Protein AF-A0A1C5PQG3-F1 (afdb_monomer_lite)

Secondary structure (DSSP, 8-state):
--TTEEEETTEEEE--TTTSSTTBTT--SSSS--TTSHHHHHHHHHHHHHHHHHTTTGGGSPTT-EEEEESSSSS-EEEEEEEE-TTSPEEEEGGG--TTT--TTPPEEEESEEEEPP--

pLDDT: mean 72.75, std 11.07, range [34.88, 90.06]

Sequence (120 aa):
MLDALAVVEGRPCRCSEQDSCCDCAFRPDTIQCQCNSEYGMMIKRTWLYSNMAEATLWDKVPVNARILVSMNGQKWEKRHYAGRVEDGRVGSFGDGRTSWTREDNEDITFWRYAVLAENA

Radius of gyration: 19.37 Å; chains: 1; bounding box: 47×29×48 Å

Structure (mmCIF, N/CA/C/O backbone):
data_AF-A0A1C5PQG3-F1
#
_entry.id   AF-A0A1C5PQG3-F1
#
loop_
_atom_site.group_PDB
_atom_site.id
_atom_site.type_symbol
_atom_site.label_atom_id
_atom_site.label_alt_id
_atom_site.label_comp_id
_atom_site.label_asym_id
_atom_site.label_entity_id
_atom_site.label_seq_id
_atom_site.pdbx_PDB_ins_code
_atom_site.Cartn_x
_atom_site.Cartn_y
_atom_site.Cartn_z
_atom_site.occupancy
_atom_site.B_iso_or_equiv
_atom_site.auth_seq_id
_atom_site.auth_comp_id
_atom_site.auth_asym_id
_atom_site.auth_atom_id
_atom_site.pdbx_PDB_model_num
ATOM 1 N N . MET A 1 1 ? -22.967 3.633 2.668 1.00 56.00 1 MET A N 1
ATOM 2 C CA . MET A 1 1 ? -22.439 2.256 2.430 1.00 56.00 1 MET A CA 1
ATOM 3 C C . MET A 1 1 ? -21.227 1.900 3.319 1.00 56.00 1 MET A C 1
ATOM 5 O O . MET A 1 1 ? -20.573 0.899 3.060 1.00 56.00 1 MET A O 1
ATOM 9 N N . LEU A 1 2 ? -20.953 2.653 4.398 1.00 57.91 2 LEU A N 1
ATOM 10 C CA . LEU A 1 2 ? -20.039 2.275 5.509 1.00 57.91 2 LEU A CA 1
ATOM 11 C C . LEU A 1 2 ? -20.783 2.204 6.855 1.00 57.91 2 LEU A C 1
ATOM 13 O O . LEU A 1 2 ? -20.385 1.530 7.800 1.00 57.91 2 LEU A O 1
ATOM 17 N N . ASP A 1 3 ? -21.922 2.868 6.882 1.00 62.25 3 ASP A N 1
ATOM 18 C CA . ASP A 1 3 ? -22.971 3.015 7.889 1.00 62.25 3 ASP A CA 1
ATOM 19 C C . ASP A 1 3 ? -23.561 1.666 8.360 1.00 62.25 3 ASP A C 1
ATOM 21 O O . ASP A 1 3 ? -24.264 1.584 9.359 1.00 62.25 3 ASP A O 1
ATOM 25 N N . ALA A 1 4 ? -23.235 0.572 7.669 1.00 67.88 4 ALA A N 1
ATOM 26 C CA . ALA A 1 4 ? -23.610 -0.783 8.059 1.00 67.88 4 ALA A CA 1
ATOM 27 C C . ALA A 1 4 ? -22.405 -1.723 8.223 1.00 67.88 4 ALA A C 1
ATOM 29 O O . ALA A 1 4 ? -22.612 -2.918 8.349 1.00 67.88 4 ALA A O 1
ATOM 30 N N . LEU A 1 5 ? -21.159 -1.237 8.205 1.00 70.81 5 LEU A N 1
ATOM 31 C CA . LEU A 1 5 ? -19.965 -2.072 8.388 1.00 70.81 5 LEU A CA 1
ATOM 32 C C . LEU A 1 5 ? -19.650 -2.258 9.882 1.00 70.81 5 LEU A C 1
ATOM 34 O O . LEU A 1 5 ? -19.684 -1.298 10.647 1.00 70.81 5 LEU A O 1
ATOM 38 N N . ALA A 1 6 ? -19.316 -3.472 10.290 1.00 75.94 6 ALA A N 1
ATOM 39 C CA . ALA A 1 6 ? -18.738 -3.824 11.583 1.00 75.94 6 ALA A CA 1
ATOM 40 C C . ALA A 1 6 ? -17.584 -4.810 11.353 1.00 75.94 6 ALA A C 1
ATOM 42 O O . ALA A 1 6 ? -17.489 -5.399 10.276 1.00 75.94 6 ALA A O 1
ATOM 43 N N . VAL A 1 7 ? -16.693 -4.965 12.330 1.00 73.50 7 VAL A N 1
ATOM 44 C CA . VAL A 1 7 ? -15.599 -5.943 12.267 1.00 73.50 7 VAL A CA 1
ATOM 45 C C . VAL A 1 7 ? -15.580 -6.722 13.563 1.00 73.50 7 VAL A C 1
ATOM 47 O O . VAL A 1 7 ? -15.362 -6.128 14.609 1.00 73.50 7 VAL A O 1
ATOM 50 N N . VAL A 1 8 ? -15.790 -8.030 13.496 1.00 73.88 8 VAL A N 1
ATOM 51 C CA . VAL A 1 8 ? -15.770 -8.929 14.658 1.00 73.88 8 VAL A CA 1
ATOM 52 C C . VAL A 1 8 ? -14.683 -9.964 14.399 1.00 73.88 8 VAL A C 1
ATOM 54 O O . VAL A 1 8 ? -14.637 -10.539 13.312 1.00 73.88 8 VAL A O 1
ATOM 57 N N . GLU A 1 9 ? -13.752 -10.125 15.343 1.00 71.75 9 GLU A N 1
ATOM 58 C CA . GLU A 1 9 ? -12.593 -11.029 15.202 1.00 71.75 9 GLU A CA 1
ATOM 59 C C . GLU A 1 9 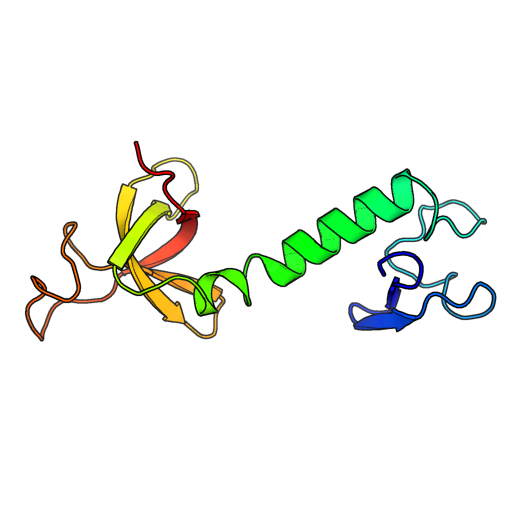? -11.791 -10.808 13.898 1.00 71.75 9 GLU A C 1
ATOM 61 O O . GLU A 1 9 ? -11.340 -11.742 13.236 1.00 71.75 9 GLU A O 1
ATOM 66 N N . GLY A 1 10 ? -11.653 -9.547 13.474 1.00 68.38 10 GLY A N 1
ATOM 67 C CA . GLY A 1 10 ? -10.942 -9.181 12.243 1.00 68.38 10 GLY A CA 1
ATOM 68 C C . GLY A 1 10 ? -11.714 -9.437 10.941 1.00 68.38 10 GLY A C 1
ATOM 69 O O . GLY A 1 10 ? -11.191 -9.145 9.867 1.00 68.38 10 GLY A O 1
ATOM 70 N N . ARG A 1 11 ? -12.961 -9.928 10.998 1.00 67.25 11 ARG A N 1
ATOM 71 C CA . ARG A 1 11 ? -13.803 -10.181 9.818 1.00 67.25 11 ARG A CA 1
ATOM 72 C C . ARG A 1 11 ? -14.885 -9.113 9.642 1.00 67.25 11 ARG A C 1
ATOM 74 O O . ARG A 1 11 ? -15.567 -8.788 10.615 1.00 67.25 11 ARG A O 1
ATOM 81 N N . PRO A 1 12 ? -15.097 -8.591 8.419 1.00 71.00 12 PRO A N 1
ATOM 82 C CA . PRO A 1 12 ? -16.159 -7.630 8.158 1.00 71.00 12 PRO A CA 1
ATOM 83 C C . PRO A 1 12 ? -17.542 -8.297 8.220 1.00 71.00 12 PRO A C 1
ATOM 85 O O . PRO A 1 12 ? -17.780 -9.333 7.602 1.00 71.00 12 PRO A O 1
ATOM 88 N N . CYS A 1 13 ? -18.473 -7.674 8.935 1.00 70.88 13 CYS A N 1
ATOM 89 C CA . CYS A 1 13 ? -19.869 -8.084 9.053 1.00 70.88 13 CYS A CA 1
ATOM 90 C C . CYS A 1 13 ? -20.798 -6.859 9.010 1.00 70.88 13 CYS A C 1
ATOM 92 O O . CYS A 1 13 ? -20.345 -5.712 8.934 1.00 70.88 13 CYS A O 1
ATOM 94 N N . ARG A 1 14 ? -22.116 -7.086 9.016 1.00 71.00 14 ARG A N 1
ATOM 95 C CA . ARG A 1 14 ? -23.094 -5.994 9.033 1.00 71.00 14 ARG A CA 1
ATOM 96 C C . ARG A 1 14 ? -23.294 -5.504 10.471 1.00 71.00 14 ARG A C 1
ATOM 98 O O . ARG A 1 14 ? -23.606 -6.320 11.329 1.00 71.00 14 ARG A O 1
ATOM 105 N N . CYS A 1 15 ? -23.160 -4.199 10.728 1.00 72.44 15 CYS A N 1
ATOM 106 C CA . CYS A 1 15 ? -23.552 -3.592 12.004 1.00 72.44 15 CYS A CA 1
ATOM 107 C C . CYS A 1 15 ? -25.067 -3.803 12.154 1.00 72.44 15 CYS A C 1
ATOM 109 O O . CYS A 1 15 ? -25.858 -3.188 11.438 1.00 72.44 15 CYS A O 1
ATOM 111 N N . SER A 1 16 ? -25.454 -4.731 13.026 1.00 67.00 16 SER A N 1
ATOM 112 C CA . SER A 1 16 ? -26.809 -4.845 13.553 1.00 67.00 16 SER A CA 1
ATOM 113 C C . SER A 1 16 ? -26.778 -4.201 14.934 1.00 67.00 16 SER A C 1
ATOM 115 O O . SER A 1 16 ? -25.897 -4.501 15.736 1.00 67.00 16 SER A O 1
ATOM 117 N N . GLU A 1 17 ? -27.683 -3.264 15.205 1.00 58.09 17 GLU A N 1
ATOM 118 C CA . GLU A 1 17 ? -27.692 -2.470 16.446 1.00 58.09 17 GLU A CA 1
ATOM 119 C C . GLU A 1 17 ? -27.874 -3.314 17.728 1.00 58.09 17 GLU A C 1
ATOM 121 O O . GLU A 1 17 ? -27.834 -2.765 18.825 1.00 58.09 17 GLU A O 1
ATOM 126 N N . GLN A 1 18 ? -28.063 -4.635 17.602 1.00 56.00 18 GLN A N 1
ATOM 127 C CA . GLN A 1 18 ? -28.496 -5.538 18.668 1.00 56.00 18 GLN A CA 1
ATOM 128 C C . GLN A 1 18 ? -27.439 -6.587 19.059 1.00 56.00 18 GLN A C 1
ATOM 130 O O . GLN A 1 18 ? -27.105 -6.656 20.236 1.00 56.00 18 GLN A O 1
ATOM 135 N N . ASP A 1 19 ? -26.840 -7.327 18.114 1.00 51.94 19 ASP A N 1
ATOM 136 C CA . ASP A 1 19 ? -26.033 -8.513 18.475 1.00 51.94 19 ASP A CA 1
ATOM 137 C C . ASP A 1 19 ? -24.551 -8.432 18.081 1.00 51.94 19 ASP A C 1
ATOM 139 O O . ASP A 1 19 ? -23.715 -9.123 18.654 1.00 51.94 19 ASP A O 1
ATOM 143 N N . SER A 1 20 ? -24.180 -7.570 17.126 1.00 54.56 20 SER A N 1
ATOM 144 C CA . SER A 1 20 ? -22.823 -7.565 16.549 1.00 54.56 20 SER A CA 1
ATOM 145 C C . SER A 1 20 ? -21.960 -6.363 16.948 1.00 54.56 20 SER A C 1
ATOM 147 O O . SER A 1 20 ? -20.820 -6.259 16.499 1.00 54.56 20 SER A O 1
ATOM 149 N N . CYS A 1 21 ? -22.496 -5.408 17.719 1.00 60.19 21 CYS A N 1
ATOM 150 C CA . CYS A 1 21 ? -21.766 -4.181 18.068 1.00 60.19 21 CYS A CA 1
ATOM 151 C C . CYS A 1 21 ? -20.948 -4.305 19.363 1.00 60.19 21 CYS A C 1
ATOM 153 O O . CYS A 1 21 ? -20.008 -3.537 19.553 1.00 60.19 21 CYS A O 1
ATOM 155 N N . CYS A 1 22 ? -21.263 -5.272 20.232 1.00 61.22 22 CYS A N 1
ATOM 156 C CA . CYS A 1 22 ? -20.562 -5.463 21.503 1.00 61.22 22 CYS A CA 1
ATOM 157 C C . CYS A 1 22 ? -19.103 -5.894 21.317 1.00 61.22 22 CYS A C 1
ATOM 159 O O . CYS A 1 22 ? -18.242 -5.385 22.035 1.00 61.22 22 CYS A O 1
ATOM 161 N N . ASP A 1 23 ? -18.863 -6.735 20.308 1.00 68.25 23 ASP A N 1
ATOM 162 C CA . ASP A 1 23 ? -17.558 -7.316 19.959 1.00 68.25 23 ASP A CA 1
ATOM 163 C C . ASP A 1 23 ? -16.956 -6.684 18.695 1.00 68.25 23 ASP A C 1
ATOM 165 O O . ASP A 1 23 ? -16.006 -7.192 18.095 1.00 68.25 23 ASP A O 1
ATOM 169 N N . CYS A 1 24 ? -17.540 -5.571 18.245 1.00 73.56 24 CYS A N 1
ATOM 170 C CA . CYS A 1 24 ? -17.053 -4.855 17.084 1.00 73.56 24 CYS A CA 1
ATOM 171 C C . CYS A 1 24 ? -15.738 -4.148 17.428 1.00 73.56 24 CYS A C 1
ATOM 173 O O . CYS A 1 24 ? -15.689 -3.337 18.347 1.00 73.56 24 CYS A O 1
ATOM 175 N N . ALA A 1 25 ? -14.704 -4.347 16.616 1.00 69.88 25 ALA A N 1
ATOM 176 C CA . ALA A 1 25 ? -13.422 -3.652 16.721 1.00 69.88 25 ALA A CA 1
ATOM 177 C C . ALA A 1 25 ? -13.539 -2.121 16.558 1.00 69.88 25 ALA A C 1
ATOM 179 O O . ALA A 1 25 ? -12.589 -1.392 16.825 1.00 69.88 25 ALA A O 1
ATOM 180 N N . PHE A 1 26 ? -14.695 -1.621 16.104 1.00 69.69 26 PHE A N 1
ATOM 181 C CA . PHE A 1 26 ? -15.012 -0.190 16.022 1.00 69.69 26 PHE A CA 1
ATOM 182 C C . PHE A 1 26 ? -15.785 0.333 17.235 1.00 69.69 26 PHE A C 1
ATOM 184 O O . PHE A 1 26 ? -16.222 1.485 17.221 1.00 69.69 26 PHE A O 1
ATOM 191 N N . ARG A 1 27 ? -16.015 -0.499 18.254 1.00 66.25 27 ARG A N 1
ATOM 192 C CA . ARG A 1 27 ? -16.608 -0.075 19.516 1.00 66.25 27 ARG A CA 1
ATOM 193 C C . ARG A 1 27 ? -15.490 0.522 20.386 1.00 66.25 27 ARG A C 1
ATOM 195 O O . ARG A 1 27 ? -14.585 -0.212 20.769 1.00 66.25 27 ARG A O 1
ATOM 202 N N . PRO A 1 28 ? -15.507 1.830 20.690 1.00 61.97 28 PRO A N 1
ATOM 203 C CA . PRO A 1 28 ? -14.651 2.361 21.750 1.00 61.97 28 PRO A CA 1
ATOM 204 C C . PRO A 1 28 ? -15.088 1.781 23.107 1.00 61.97 28 PRO A C 1
ATOM 206 O O . PRO A 1 28 ? -16.185 1.233 23.197 1.00 61.97 28 PRO A O 1
ATOM 209 N N . ASP A 1 29 ? -14.301 1.970 24.174 1.00 61.19 29 ASP A N 1
ATOM 210 C CA . ASP A 1 29 ? -14.576 1.502 25.558 1.00 61.19 29 ASP A CA 1
ATOM 211 C C . ASP A 1 29 ? -15.906 2.011 26.175 1.00 61.19 29 ASP A C 1
ATOM 213 O O . ASP A 1 29 ? -16.186 1.854 27.363 1.00 61.19 29 ASP A O 1
ATOM 217 N N . THR A 1 30 ? -16.757 2.651 25.377 1.00 58.62 30 THR A N 1
ATOM 218 C CA . THR A 1 30 ? -18.090 3.099 25.744 1.00 58.62 30 THR A CA 1
ATOM 219 C C . THR A 1 30 ? -19.130 1.992 25.577 1.00 58.62 30 THR A C 1
ATOM 221 O O . THR A 1 30 ? -19.155 1.247 24.596 1.00 58.62 30 THR A O 1
ATOM 224 N N . ILE A 1 31 ? -20.088 1.961 26.502 1.00 59.62 31 ILE A N 1
ATOM 225 C CA . ILE A 1 31 ? -21.199 1.000 26.517 1.00 59.62 31 ILE A CA 1
ATOM 226 C C . ILE A 1 31 ? -22.105 1.139 25.273 1.00 59.62 31 ILE A C 1
ATOM 228 O O . ILE A 1 31 ? -22.751 0.166 24.890 1.00 59.62 31 ILE A O 1
ATOM 232 N N . GLN A 1 32 ? -22.106 2.291 24.591 1.00 62.97 32 GLN A N 1
ATOM 233 C CA . GLN A 1 32 ? -22.965 2.579 23.435 1.00 62.97 32 GLN A CA 1
ATOM 234 C C . GLN A 1 32 ? -22.298 2.296 22.079 1.00 62.97 32 GLN A C 1
ATOM 236 O O . GLN A 1 32 ? -21.112 2.559 21.878 1.00 62.97 32 GLN A O 1
ATOM 241 N N . CYS A 1 33 ? -23.089 1.791 21.127 1.00 64.38 33 CYS A N 1
ATOM 242 C CA . CYS A 1 33 ? -22.644 1.507 19.765 1.00 64.38 33 CYS A CA 1
ATOM 243 C C . CYS A 1 33 ? -22.358 2.809 19.001 1.00 64.38 33 CYS A C 1
ATOM 245 O O . CYS A 1 33 ? -23.262 3.598 18.738 1.00 64.38 33 CYS A O 1
ATOM 247 N N . GLN A 1 34 ? -21.099 3.020 18.612 1.00 68.38 34 GLN A N 1
ATOM 248 C CA . GLN A 1 34 ? -20.665 4.212 17.876 1.00 68.38 34 GLN A CA 1
ATOM 249 C C . GLN A 1 34 ? -20.394 3.942 16.392 1.00 68.38 34 GLN A C 1
ATOM 251 O O . GLN A 1 34 ? -19.813 4.787 15.721 1.00 68.38 34 GLN A O 1
ATOM 256 N N . CYS A 1 35 ? -20.825 2.797 15.840 1.00 67.81 35 CYS A N 1
ATOM 257 C CA . 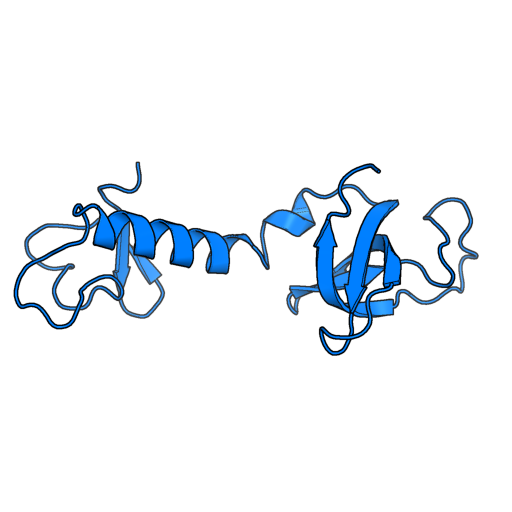CYS A 1 35 ? -20.494 2.417 14.460 1.00 67.81 35 CYS A CA 1
ATOM 258 C C . CYS A 1 35 ? -20.934 3.481 13.424 1.00 67.81 35 CYS A C 1
ATOM 260 O O . CYS A 1 35 ? -20.301 3.595 12.375 1.00 67.81 35 CYS A O 1
ATOM 262 N N . ASN A 1 36 ? -21.943 4.303 13.740 1.00 70.50 36 ASN A N 1
ATOM 263 C CA . ASN A 1 36 ? -22.450 5.379 12.878 1.00 70.50 36 ASN A CA 1
ATOM 264 C C . ASN A 1 36 ? -22.183 6.798 13.402 1.00 70.50 36 ASN A C 1
ATOM 266 O O . ASN A 1 36 ? -22.662 7.760 12.805 1.00 70.50 36 ASN A O 1
ATOM 270 N N . SER A 1 37 ? -21.411 6.952 14.484 1.00 73.69 37 SER A N 1
ATOM 271 C CA . SER A 1 37 ? -20.928 8.273 14.893 1.00 73.69 37 SER A CA 1
ATOM 272 C C . SER A 1 37 ? -19.847 8.765 13.926 1.00 73.69 37 SER A C 1
ATOM 274 O O . SER A 1 37 ? -19.228 7.976 13.209 1.00 73.69 37 SER A O 1
ATOM 276 N N . GLU A 1 38 ? -19.581 10.071 13.919 1.00 72.69 38 GLU A N 1
ATOM 277 C CA . GLU A 1 38 ? -18.477 10.651 13.142 1.00 72.69 38 GLU A CA 1
ATOM 278 C C . GLU A 1 38 ? -17.133 9.981 13.481 1.00 72.69 38 GLU A C 1
ATOM 280 O O . GLU A 1 38 ? -16.358 9.627 12.590 1.00 72.69 38 GLU A O 1
ATOM 285 N N . TYR A 1 39 ? -16.914 9.690 14.765 1.00 71.75 39 TYR A N 1
ATOM 286 C CA . TYR A 1 39 ? -15.744 8.969 15.256 1.00 71.75 39 TYR A CA 1
ATOM 287 C C . TYR A 1 39 ? -15.690 7.517 14.750 1.00 71.75 39 TYR A C 1
ATOM 289 O O . TYR A 1 39 ? -14.663 7.083 14.225 1.00 71.75 39 TYR A O 1
ATOM 297 N N . GLY A 1 40 ? -16.799 6.772 14.813 1.00 71.94 40 GLY A N 1
ATOM 298 C CA . GLY A 1 40 ? -16.859 5.408 14.281 1.00 71.94 40 GLY A CA 1
ATOM 299 C C . GLY A 1 40 ? -16.686 5.350 12.763 1.00 71.94 40 GLY A C 1
ATOM 300 O O . GLY A 1 40 ? -16.025 4.448 12.248 1.00 71.94 40 GLY A O 1
ATOM 301 N N . MET A 1 41 ? -17.197 6.346 12.035 1.00 73.62 41 MET A N 1
ATOM 302 C CA . MET A 1 41 ? -16.956 6.494 10.598 1.00 73.62 41 MET A CA 1
ATOM 303 C C . MET A 1 41 ? -15.483 6.773 10.286 1.00 73.62 41 MET A C 1
ATOM 305 O O . MET A 1 41 ? -14.958 6.234 9.308 1.00 73.62 41 MET A O 1
ATOM 309 N N . MET A 1 42 ? -14.799 7.560 11.121 1.00 72.00 42 MET A N 1
ATOM 310 C CA . MET A 1 42 ? -13.363 7.797 10.986 1.00 72.00 42 MET A CA 1
ATOM 311 C C . MET A 1 42 ? -12.558 6.507 11.191 1.00 72.00 42 MET A C 1
ATOM 313 O O . MET A 1 42 ? -11.735 6.173 10.343 1.00 72.00 42 MET A O 1
ATOM 317 N N . ILE A 1 43 ? -12.852 5.722 12.233 1.00 70.81 43 ILE A N 1
ATOM 318 C CA . ILE A 1 43 ? -12.178 4.433 12.474 1.00 70.81 43 ILE A CA 1
ATOM 319 C C . ILE A 1 43 ? -12.453 3.431 11.344 1.00 70.81 43 ILE A C 1
ATOM 321 O O . ILE A 1 43 ? -11.521 2.781 10.873 1.00 70.81 43 ILE A O 1
ATOM 325 N N . LYS A 1 44 ? -13.696 3.330 10.851 1.00 75.19 44 LYS A N 1
ATOM 326 C CA . LYS A 1 44 ? -14.049 2.471 9.704 1.00 75.19 44 LYS A CA 1
ATOM 327 C C . LYS A 1 44 ? -13.252 2.820 8.459 1.00 75.19 44 LYS A C 1
ATOM 329 O O . LYS A 1 44 ? -12.775 1.922 7.773 1.00 75.19 44 LYS A O 1
ATOM 334 N N . ARG A 1 45 ? -13.117 4.117 8.161 1.00 73.94 45 ARG A N 1
ATOM 335 C CA . ARG A 1 45 ? -12.294 4.590 7.045 1.00 73.94 45 ARG A CA 1
ATOM 336 C C . ARG A 1 45 ? -10.847 4.188 7.258 1.00 73.94 45 ARG A C 1
ATOM 338 O O . ARG A 1 45 ? -10.289 3.568 6.367 1.00 73.94 45 ARG A O 1
ATOM 345 N N . THR A 1 46 ? -10.269 4.458 8.425 1.00 70.50 46 THR A N 1
ATOM 346 C CA . THR A 1 46 ? -8.884 4.077 8.735 1.00 70.50 46 THR A CA 1
ATOM 347 C C . THR A 1 46 ? -8.663 2.574 8.595 1.00 70.50 46 THR A C 1
ATOM 349 O O . THR A 1 46 ? -7.738 2.168 7.905 1.00 70.50 46 THR A O 1
ATOM 352 N N . TRP A 1 47 ? -9.541 1.740 9.159 1.00 71.44 47 TRP A N 1
ATOM 353 C CA . TRP A 1 47 ? -9.457 0.284 9.029 1.00 71.44 47 TRP A CA 1
ATOM 354 C C . TRP A 1 47 ? -9.588 -0.166 7.576 1.00 71.44 47 TRP A C 1
ATOM 356 O O . TRP A 1 47 ? -8.792 -0.983 7.123 1.00 71.44 47 TRP A O 1
ATOM 366 N N . LEU A 1 48 ? -10.547 0.387 6.826 1.00 67.94 48 LEU A N 1
ATOM 367 C CA . LEU A 1 48 ? -10.719 0.082 5.409 1.00 67.94 48 LEU A CA 1
ATOM 368 C C . LEU A 1 48 ? -9.486 0.493 4.608 1.00 67.94 48 LEU A C 1
ATOM 370 O O . LEU A 1 48 ? -9.039 -0.287 3.784 1.00 67.94 48 LEU A O 1
ATOM 374 N N . TYR A 1 49 ? -8.911 1.668 4.865 1.00 64.81 49 TYR A N 1
ATOM 375 C CA . TYR A 1 49 ? -7.677 2.108 4.225 1.00 64.81 49 TYR A CA 1
ATOM 376 C C . TYR A 1 49 ? -6.512 1.199 4.600 1.00 64.81 49 TYR A C 1
ATOM 378 O O . TYR A 1 49 ? -5.832 0.743 3.699 1.00 64.81 49 TYR A O 1
ATOM 386 N N . SER A 1 50 ? -6.312 0.839 5.868 1.00 64.12 50 SER A N 1
ATOM 387 C CA . SER A 1 50 ? -5.253 -0.098 6.265 1.00 64.12 50 SER A CA 1
ATOM 388 C C . SER A 1 50 ? -5.427 -1.490 5.644 1.00 64.12 50 SER A C 1
ATOM 390 O O . SER A 1 50 ? -4.444 -2.089 5.228 1.00 64.12 50 SER A O 1
ATOM 392 N N . ASN A 1 51 ? -6.663 -1.985 5.515 1.00 59.53 51 ASN A N 1
ATOM 393 C CA . ASN A 1 51 ? -6.944 -3.296 4.916 1.00 59.53 51 ASN A CA 1
ATOM 394 C C . ASN A 1 51 ? -6.961 -3.266 3.377 1.00 59.53 51 ASN A C 1
ATOM 396 O O . ASN A 1 51 ? -6.620 -4.257 2.738 1.00 59.53 51 ASN A O 1
ATOM 400 N N . MET A 1 52 ? -7.332 -2.143 2.755 1.00 52.91 52 MET A N 1
ATOM 401 C CA . MET A 1 52 ? -7.310 -1.973 1.297 1.00 52.91 52 MET A CA 1
ATOM 402 C C . MET A 1 52 ? -5.937 -1.548 0.761 1.00 52.91 52 MET A C 1
ATOM 404 O O . MET A 1 52 ? -5.651 -1.818 -0.409 1.00 52.91 52 MET A O 1
ATOM 408 N N . ALA A 1 53 ? -5.114 -0.864 1.563 1.00 52.22 53 ALA A N 1
ATOM 409 C CA . ALA A 1 53 ? -3.894 -0.201 1.100 1.00 52.22 53 ALA A CA 1
ATOM 410 C C . ALA A 1 53 ? -2.748 -1.161 0.772 1.00 52.22 53 ALA A C 1
ATOM 412 O O . ALA A 1 53 ? -1.963 -0.838 -0.115 1.00 52.22 53 ALA A O 1
ATOM 413 N N . GLU A 1 54 ? -2.649 -2.332 1.407 1.00 51.47 54 GLU A N 1
ATOM 414 C CA . GLU A 1 54 ? -1.540 -3.253 1.108 1.00 51.47 54 GLU A CA 1
ATOM 415 C C . GLU A 1 54 ? -1.876 -4.290 0.032 1.00 51.47 54 GLU A C 1
ATOM 417 O O . GLU A 1 54 ? -1.056 -4.536 -0.850 1.00 51.47 54 GLU A O 1
ATOM 422 N N . ALA A 1 55 ? -3.090 -4.845 0.014 1.00 53.72 55 ALA A N 1
ATOM 423 C CA . ALA A 1 55 ? -3.451 -5.844 -0.990 1.00 53.72 55 ALA A CA 1
ATOM 424 C C . ALA A 1 55 ? -3.994 -5.198 -2.281 1.00 53.72 55 ALA A C 1
ATOM 426 O O . ALA A 1 55 ? -3.433 -5.364 -3.359 1.00 53.72 55 ALA A O 1
ATOM 427 N N . THR A 1 56 ? -5.065 -4.411 -2.211 1.00 62.38 56 THR A N 1
ATOM 428 C CA . THR A 1 56 ? -5.854 -4.044 -3.406 1.00 62.38 56 THR A CA 1
ATOM 429 C C . THR A 1 56 ? -5.341 -2.872 -4.238 1.00 62.38 56 THR A C 1
ATOM 431 O O . THR A 1 56 ? -5.724 -2.765 -5.405 1.00 62.38 56 THR A O 1
ATOM 434 N N . LEU A 1 57 ? -4.537 -1.965 -3.674 1.00 70.19 57 LEU A N 1
ATOM 435 C CA . LEU A 1 57 ? -4.035 -0.816 -4.435 1.00 70.19 57 LEU A CA 1
ATOM 436 C C . LEU A 1 57 ? -3.065 -1.278 -5.524 1.00 70.19 57 LEU A C 1
ATOM 438 O O . LEU A 1 57 ? -3.256 -0.952 -6.693 1.00 70.19 57 LEU A O 1
ATOM 442 N N . TRP A 1 58 ? -2.063 -2.068 -5.142 1.00 76.19 58 TRP A N 1
ATOM 443 C CA . TRP A 1 58 ? -0.974 -2.473 -6.028 1.00 76.19 58 TRP A CA 1
ATOM 444 C C . TRP A 1 58 ? -1.431 -3.368 -7.182 1.00 76.19 58 TRP A C 1
ATOM 446 O O . TRP A 1 58 ? -0.883 -3.249 -8.269 1.00 76.19 58 TRP A O 1
ATOM 456 N N . ASP A 1 59 ? -2.505 -4.146 -7.008 1.00 75.12 59 ASP A N 1
ATOM 457 C CA . ASP A 1 59 ? -3.130 -4.911 -8.103 1.00 75.12 59 ASP A CA 1
ATOM 458 C C . ASP A 1 59 ? -3.649 -4.045 -9.252 1.00 75.12 59 ASP A C 1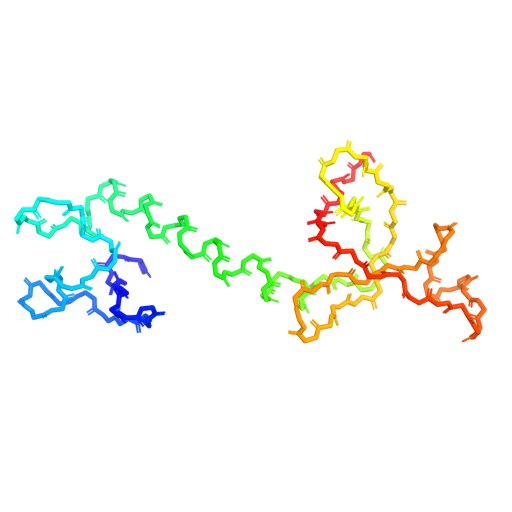
ATOM 460 O O . ASP A 1 59 ? -3.806 -4.522 -10.374 1.00 75.12 59 ASP A O 1
ATOM 464 N N . LYS A 1 60 ? -3.968 -2.778 -8.975 1.00 78.81 60 LYS A N 1
ATOM 465 C CA . LYS A 1 60 ? -4.498 -1.839 -9.970 1.00 78.81 60 LYS A CA 1
ATOM 466 C C . LYS A 1 60 ? -3.423 -0.919 -10.535 1.00 78.81 60 LYS A C 1
ATOM 468 O O . LYS A 1 60 ? -3.689 -0.202 -11.498 1.00 78.81 60 LYS A O 1
ATOM 473 N N . VAL A 1 61 ? -2.237 -0.895 -9.929 1.00 81.31 61 VAL A N 1
ATOM 474 C CA . VAL A 1 61 ? -1.136 -0.037 -10.365 1.00 81.31 61 VAL A CA 1
ATOM 475 C C . VAL A 1 61 ? -0.505 -0.660 -11.612 1.00 81.31 61 VAL A C 1
ATOM 477 O O . VAL A 1 61 ? -0.095 -1.819 -11.574 1.00 81.31 61 VAL A O 1
ATOM 480 N N . PRO A 1 62 ? -0.408 0.073 -12.734 1.00 85.50 62 PRO A N 1
ATOM 481 C CA . PRO A 1 62 ? 0.213 -0.464 -13.934 1.00 85.50 62 PRO A CA 1
ATOM 482 C C . PRO A 1 62 ? 1.716 -0.667 -13.723 1.00 85.50 62 PRO A C 1
ATOM 484 O O . PRO A 1 62 ? 2.384 0.136 -13.065 1.00 85.50 62 PRO A O 1
ATOM 487 N N . VAL A 1 63 ? 2.272 -1.716 -14.335 1.00 86.31 63 VAL A N 1
ATOM 488 C CA . VAL A 1 63 ? 3.728 -1.899 -14.431 1.00 86.31 63 VAL A CA 1
ATOM 489 C C . VAL A 1 63 ? 4.353 -0.636 -15.035 1.00 86.31 63 VAL A C 1
ATOM 491 O O . VAL A 1 63 ? 3.792 -0.015 -15.937 1.00 86.31 63 VAL A O 1
ATOM 494 N N . ASN A 1 64 ? 5.517 -0.252 -14.519 1.00 88.06 64 ASN A N 1
ATOM 495 C CA . ASN A 1 64 ? 6.230 1.002 -14.773 1.00 88.06 64 ASN A CA 1
ATOM 496 C C . ASN A 1 64 ? 5.629 2.268 -14.152 1.00 88.06 64 ASN A C 1
ATOM 498 O O . ASN A 1 64 ? 6.159 3.353 -14.390 1.00 88.06 64 ASN A O 1
ATOM 502 N N . ALA A 1 65 ? 4.582 2.176 -13.326 1.00 89.25 65 ALA A N 1
ATOM 503 C CA . ALA A 1 65 ? 4.153 3.328 -12.539 1.00 89.25 65 ALA A CA 1
ATOM 504 C C . ALA A 1 65 ? 5.313 3.866 -11.685 1.00 89.25 65 ALA A C 1
ATOM 506 O O . ALA A 1 65 ? 6.098 3.099 -11.118 1.00 89.25 65 ALA A O 1
ATOM 507 N N . ARG A 1 66 ? 5.421 5.195 -11.589 1.00 88.00 66 ARG A N 1
ATOM 508 C CA . ARG A 1 66 ? 6.432 5.850 -10.753 1.00 88.00 66 ARG A CA 1
ATOM 509 C C . ARG A 1 66 ? 6.086 5.638 -9.281 1.00 88.00 66 ARG A C 1
ATOM 511 O O . ARG A 1 66 ? 4.980 5.951 -8.844 1.00 88.00 66 ARG A O 1
ATOM 518 N N . ILE A 1 67 ? 7.043 5.123 -8.519 1.00 88.19 67 ILE A N 1
ATOM 519 C CA . ILE A 1 67 ? 6.895 4.833 -7.091 1.00 88.19 67 ILE A CA 1
ATOM 520 C C . ILE A 1 67 ? 8.089 5.370 -6.306 1.00 88.19 67 ILE A C 1
ATOM 522 O O . ILE A 1 67 ? 9.203 5.485 -6.823 1.00 88.19 67 ILE A O 1
ATOM 526 N N . LEU A 1 68 ? 7.848 5.690 -5.040 1.00 87.44 68 LEU A N 1
ATOM 527 C CA . LEU A 1 68 ? 8.882 5.921 -4.040 1.00 87.44 68 LEU A CA 1
ATOM 528 C C . LEU A 1 68 ? 8.928 4.714 -3.114 1.00 87.44 68 LEU A C 1
ATOM 530 O O . LEU A 1 68 ? 7.899 4.306 -2.580 1.00 87.44 68 LEU A O 1
ATOM 534 N N . VAL A 1 69 ? 10.115 4.151 -2.918 1.00 85.38 69 VAL A N 1
ATOM 535 C CA . VAL A 1 69 ? 10.308 2.917 -2.148 1.00 85.38 69 VAL A CA 1
ATOM 536 C C . VAL A 1 69 ? 11.360 3.082 -1.060 1.00 85.38 69 VAL A C 1
ATOM 538 O O . VAL A 1 69 ? 12.260 3.913 -1.176 1.00 85.38 69 VAL A O 1
ATOM 541 N N . SER A 1 70 ? 11.237 2.304 0.016 1.00 82.31 70 SER A N 1
ATOM 542 C CA . SER A 1 70 ? 12.181 2.311 1.133 1.00 82.31 70 SER A CA 1
ATOM 543 C C . SER A 1 70 ? 12.238 0.964 1.855 1.00 82.31 70 SER A C 1
ATOM 545 O O . SER A 1 70 ? 11.232 0.270 2.004 1.00 82.31 70 SER A O 1
ATOM 547 N N . MET A 1 71 ? 13.420 0.609 2.367 1.00 81.62 71 MET A N 1
ATOM 548 C CA . MET A 1 71 ? 13.597 -0.553 3.251 1.00 81.62 71 MET A CA 1
ATOM 549 C C . MET A 1 71 ? 13.340 -0.226 4.727 1.00 81.62 71 MET A C 1
ATOM 551 O O . MET A 1 71 ? 12.925 -1.100 5.486 1.00 81.62 71 MET A O 1
ATOM 555 N N . ASN A 1 72 ? 13.581 1.022 5.143 1.00 81.44 72 ASN A N 1
ATOM 556 C CA . ASN A 1 72 ? 13.548 1.446 6.548 1.00 81.44 72 ASN A CA 1
ATOM 557 C C . ASN A 1 72 ? 12.631 2.652 6.825 1.00 81.44 72 ASN A C 1
ATOM 559 O O . ASN A 1 72 ? 12.574 3.117 7.959 1.00 81.44 72 ASN A O 1
ATOM 563 N N . GLY A 1 73 ? 11.959 3.187 5.803 1.00 78.62 73 GLY A N 1
ATOM 564 C CA . GLY A 1 73 ? 11.081 4.357 5.899 1.00 78.62 73 GLY A CA 1
ATOM 565 C C . GLY A 1 73 ? 11.808 5.702 6.037 1.00 78.62 73 GLY A C 1
ATOM 566 O O . GLY A 1 73 ? 11.153 6.739 6.085 1.00 78.62 73 GLY A O 1
ATOM 567 N N . GLN A 1 74 ? 13.144 5.715 6.088 1.00 74.75 74 GLN A N 1
ATOM 568 C CA . GLN A 1 74 ? 13.948 6.932 6.265 1.00 74.75 74 GLN A CA 1
ATOM 569 C C . GLN A 1 74 ? 14.605 7.384 4.959 1.00 74.75 74 GLN A C 1
ATOM 571 O O . GLN A 1 74 ? 14.635 8.574 4.655 1.00 74.75 74 GLN A O 1
ATOM 576 N N . LYS A 1 75 ? 15.136 6.435 4.178 1.00 78.62 75 LYS A N 1
ATOM 577 C CA . LYS A 1 75 ? 15.744 6.703 2.868 1.00 78.62 75 LYS A CA 1
ATOM 578 C C . LYS A 1 75 ? 14.800 6.245 1.770 1.00 78.62 75 LYS A C 1
ATOM 580 O O . LYS A 1 75 ? 14.432 5.073 1.748 1.00 78.62 75 LYS A O 1
ATOM 585 N N . TRP A 1 76 ? 14.423 7.165 0.891 1.00 85.38 76 TRP A N 1
ATOM 586 C CA . TRP A 1 76 ? 13.452 6.924 -0.169 1.00 85.38 76 TRP A CA 1
ATOM 587 C C . TRP A 1 76 ? 14.112 6.998 -1.536 1.00 85.38 76 TRP A C 1
ATOM 589 O O . TRP A 1 76 ? 14.884 7.915 -1.817 1.00 85.38 76 TRP A O 1
ATOM 599 N N . GLU A 1 77 ? 13.775 6.044 -2.391 1.00 85.62 77 GLU A N 1
ATOM 600 C CA . GLU A 1 77 ? 14.332 5.920 -3.730 1.00 85.62 77 GLU A CA 1
ATOM 601 C C . GLU A 1 77 ? 13.221 5.995 -4.772 1.00 85.62 77 GLU A C 1
ATOM 603 O O . GLU A 1 77 ? 12.155 5.403 -4.608 1.00 85.62 77 GLU A O 1
ATOM 608 N N . LYS A 1 78 ? 13.473 6.727 -5.860 1.00 88.88 78 LYS A N 1
ATOM 609 C CA . LYS A 1 78 ? 12.561 6.799 -7.006 1.00 88.88 78 LYS A CA 1
ATOM 610 C C . LYS A 1 78 ? 12.787 5.582 -7.890 1.00 88.88 78 LYS A C 1
ATOM 612 O O . LYS A 1 78 ? 13.897 5.385 -8.381 1.00 88.88 78 LYS A O 1
ATOM 617 N N . ARG A 1 79 ? 11.744 4.783 -8.099 1.00 89.25 79 ARG A N 1
ATOM 618 C CA . ARG A 1 79 ? 11.793 3.550 -8.893 1.00 89.25 79 ARG A CA 1
ATOM 619 C C . ARG A 1 79 ? 10.527 3.402 -9.742 1.00 89.25 79 ARG A C 1
ATOM 621 O O . ARG A 1 79 ? 9.592 4.198 -9.644 1.00 89.25 79 ARG A O 1
ATOM 628 N N . HIS A 1 80 ? 10.509 2.362 -10.567 1.00 90.06 80 HIS A N 1
ATOM 629 C CA . HIS A 1 80 ? 9.359 1.977 -11.378 1.00 90.06 80 HIS A CA 1
ATOM 630 C C . HIS A 1 80 ? 8.774 0.658 -10.872 1.00 90.06 80 HIS A C 1
ATOM 632 O O . HIS A 1 80 ? 9.517 -0.282 -10.582 1.00 90.06 80 HIS A O 1
ATOM 638 N N . TYR A 1 81 ? 7.448 0.605 -10.761 1.00 89.75 81 TYR A N 1
ATOM 639 C CA . TYR A 1 81 ? 6.705 -0.549 -10.262 1.00 89.75 81 TYR A CA 1
ATOM 640 C C . TYR A 1 81 ? 6.857 -1.764 -11.181 1.00 89.75 81 TYR A C 1
ATOM 6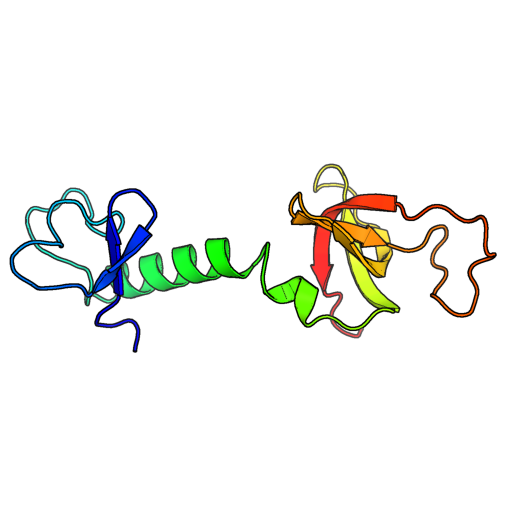42 O O . TYR A 1 81 ? 6.638 -1.655 -12.386 1.00 89.75 81 TYR A O 1
ATOM 650 N N . ALA A 1 82 ? 7.198 -2.919 -10.609 1.00 89.12 82 ALA A N 1
ATOM 651 C CA . ALA A 1 82 ? 7.357 -4.181 -11.335 1.00 89.12 82 ALA A CA 1
ATOM 652 C C . ALA A 1 82 ? 6.284 -5.230 -10.986 1.00 89.12 82 ALA A C 1
ATOM 654 O O . ALA A 1 82 ? 6.195 -6.251 -11.660 1.00 89.12 82 ALA A O 1
ATOM 655 N N . GLY A 1 83 ? 5.475 -4.995 -9.949 1.00 85.94 83 GLY A N 1
ATOM 656 C CA . GLY A 1 83 ? 4.486 -5.953 -9.448 1.00 85.94 83 GLY A CA 1
ATOM 657 C C . GLY A 1 83 ? 4.491 -6.041 -7.921 1.00 85.94 83 GLY A C 1
ATOM 658 O O . GLY A 1 83 ? 5.360 -5.472 -7.262 1.00 85.94 83 GLY A O 1
ATOM 659 N N . ARG A 1 84 ? 3.523 -6.752 -7.339 1.00 79.06 84 ARG A N 1
ATOM 660 C CA . ARG A 1 84 ? 3.552 -7.151 -5.921 1.00 79.06 84 ARG A CA 1
ATOM 661 C C . ARG A 1 84 ? 3.880 -8.639 -5.803 1.00 79.06 84 ARG A C 1
ATOM 663 O O . ARG A 1 84 ? 3.657 -9.390 -6.749 1.00 79.06 84 ARG A O 1
ATOM 670 N N . VAL A 1 85 ? 4.314 -9.066 -4.624 1.00 69.56 85 VAL A N 1
ATOM 671 C CA . VAL A 1 85 ? 4.368 -10.490 -4.240 1.00 69.56 85 VAL A CA 1
ATOM 672 C C . VAL A 1 85 ? 3.280 -10.826 -3.222 1.00 69.56 85 VAL A C 1
ATOM 674 O O . VAL A 1 85 ? 2.679 -9.921 -2.643 1.00 69.56 85 VAL A O 1
ATOM 677 N N . GLU A 1 86 ? 3.026 -12.121 -3.008 1.00 60.12 86 GLU A N 1
ATOM 678 C CA . GLU A 1 86 ? 1.986 -12.623 -2.090 1.00 60.12 86 GLU A CA 1
ATOM 679 C C . GLU A 1 86 ? 2.117 -12.073 -0.655 1.00 60.12 86 GLU A C 1
ATOM 681 O O . GLU A 1 86 ? 1.108 -11.856 0.006 1.00 60.12 86 GLU A O 1
ATOM 686 N N . ASP A 1 87 ? 3.331 -11.718 -0.221 1.00 65.06 87 ASP A N 1
ATOM 687 C CA . ASP A 1 87 ? 3.625 -11.136 1.100 1.00 65.06 87 ASP A CA 1
ATOM 688 C C . ASP A 1 87 ? 3.287 -9.633 1.238 1.00 65.06 87 ASP A C 1
ATOM 690 O O . ASP A 1 87 ? 3.714 -8.988 2.196 1.00 65.06 87 ASP A O 1
ATOM 694 N N . GLY A 1 88 ? 2.623 -9.017 0.256 1.00 65.38 88 GLY A N 1
ATOM 695 C CA . GLY A 1 88 ? 2.296 -7.581 0.284 1.00 65.38 88 GLY A CA 1
ATOM 696 C C . GLY A 1 88 ? 3.486 -6.647 0.022 1.00 65.38 88 GLY A C 1
ATOM 697 O O . GLY A 1 88 ? 3.333 -5.427 0.022 1.00 65.38 88 GLY A O 1
ATOM 698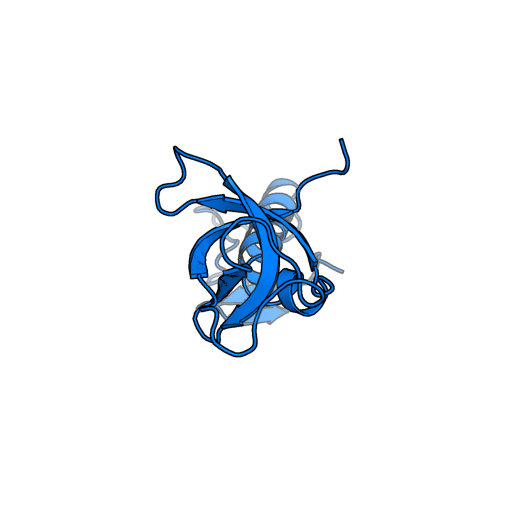 N N . ARG A 1 89 ? 4.678 -7.193 -0.256 1.00 80.00 89 ARG A N 1
ATOM 699 C CA . ARG A 1 89 ? 5.848 -6.399 -0.660 1.00 80.00 89 ARG A CA 1
ATOM 700 C C . ARG A 1 89 ? 5.709 -5.926 -2.102 1.00 80.00 89 ARG A C 1
ATOM 702 O O . ARG A 1 89 ? 5.230 -6.651 -2.977 1.00 80.00 89 ARG A O 1
ATOM 709 N N . VAL A 1 90 ? 6.204 -4.719 -2.352 1.00 85.56 90 VAL A N 1
ATOM 710 C CA . VAL A 1 90 ? 6.204 -4.099 -3.679 1.00 85.56 90 VAL A CA 1
ATOM 711 C C . VAL A 1 90 ? 7.538 -4.349 -4.364 1.00 85.56 90 VAL A C 1
ATOM 713 O O . VAL A 1 90 ? 8.595 -4.067 -3.803 1.00 85.56 90 VAL A O 1
ATOM 716 N N . GLY A 1 91 ? 7.480 -4.885 -5.577 1.00 88.56 91 GLY A N 1
ATOM 717 C CA . GLY A 1 91 ? 8.619 -5.070 -6.460 1.00 88.56 91 GLY A CA 1
ATOM 718 C C . GLY A 1 91 ? 8.882 -3.826 -7.304 1.00 88.56 91 GLY A C 1
ATOM 719 O O . GLY A 1 91 ? 7.954 -3.192 -7.816 1.00 88.56 91 GLY A O 1
ATOM 720 N N . SER A 1 92 ? 10.154 -3.499 -7.499 1.00 89.81 92 SER A N 1
ATOM 721 C CA . SER A 1 92 ? 10.588 -2.481 -8.451 1.00 89.81 92 SER A CA 1
ATOM 722 C C . SER A 1 92 ? 11.683 -3.000 -9.370 1.00 89.81 92 SER A C 1
ATOM 724 O O . SER A 1 92 ? 12.449 -3.891 -9.001 1.00 89.81 92 SER A O 1
ATOM 726 N N . PHE A 1 93 ? 11.811 -2.380 -10.540 1.00 87.88 93 PHE A N 1
ATOM 727 C CA . PHE A 1 93 ? 12.967 -2.604 -11.405 1.00 87.88 93 PHE A CA 1
ATOM 728 C C . PHE A 1 93 ? 14.245 -2.029 -10.776 1.00 87.88 93 PHE A C 1
ATOM 730 O O . PHE A 1 93 ? 14.214 -0.965 -10.140 1.00 87.88 93 PHE A O 1
ATOM 737 N N . GLY A 1 94 ? 15.359 -2.743 -10.957 1.00 80.62 94 GLY A N 1
ATOM 738 C CA . GLY A 1 94 ? 16.693 -2.301 -10.556 1.00 80.62 94 GLY A CA 1
ATOM 739 C C . GLY A 1 94 ? 17.139 -1.047 -11.311 1.00 80.62 94 GLY A C 1
ATOM 740 O O . GLY A 1 94 ? 16.609 -0.713 -12.368 1.00 80.62 94 GLY A O 1
ATOM 741 N N . ASP A 1 95 ? 18.079 -0.300 -10.729 1.00 76.69 95 ASP A N 1
ATOM 742 C CA . ASP A 1 95 ? 18.789 0.825 -11.367 1.00 76.69 95 ASP A CA 1
ATOM 743 C C . ASP A 1 95 ? 17.929 1.923 -12.029 1.00 76.69 95 ASP A C 1
ATOM 745 O O . ASP A 1 95 ? 18.412 2.707 -12.838 1.00 76.69 95 ASP A O 1
ATOM 749 N N . GLY A 1 96 ? 16.645 2.026 -11.665 1.00 69.44 96 GLY A N 1
ATOM 750 C CA . GLY A 1 96 ? 15.738 3.026 -12.243 1.00 69.44 96 GLY A CA 1
ATOM 751 C C . GLY A 1 96 ? 15.243 2.655 -13.643 1.00 69.44 96 GLY A C 1
ATOM 752 O O . GLY A 1 96 ? 14.610 3.475 -14.308 1.00 69.44 96 GLY A O 1
ATOM 753 N N . ARG A 1 97 ? 15.490 1.414 -14.073 1.00 78.94 97 ARG A N 1
ATOM 754 C CA . ARG A 1 97 ? 15.012 0.858 -15.336 1.00 78.94 97 ARG A CA 1
ATOM 755 C C . ARG A 1 97 ? 13.498 0.632 -15.320 1.00 78.94 97 ARG A C 1
ATOM 757 O O . ARG A 1 97 ? 12.801 0.917 -14.345 1.00 78.94 97 ARG A O 1
ATOM 764 N N . THR A 1 98 ? 12.991 0.170 -16.452 1.00 80.19 98 THR A N 1
ATOM 765 C CA . THR A 1 98 ? 11.581 -0.147 -16.703 1.00 80.19 98 THR A CA 1
ATOM 766 C C . THR A 1 98 ? 11.498 -1.511 -17.379 1.00 80.19 98 THR A C 1
ATOM 768 O O . THR A 1 98 ? 12.521 -2.058 -17.791 1.00 80.19 98 THR A O 1
ATOM 771 N N . SER A 1 99 ? 10.292 -2.030 -17.599 1.00 75.38 99 SER A N 1
ATOM 772 C CA . SER A 1 99 ? 10.080 -3.261 -18.372 1.00 75.38 99 SER A CA 1
ATOM 773 C C . SER A 1 99 ? 10.626 -3.211 -19.808 1.00 75.38 99 SER A C 1
ATOM 775 O O . SER A 1 99 ? 10.689 -4.245 -20.456 1.00 75.38 99 SER A O 1
ATOM 777 N N . TRP A 1 100 ? 10.972 -2.028 -20.325 1.00 76.62 100 TRP A N 1
ATOM 778 C CA . TRP A 1 100 ? 11.489 -1.824 -21.683 1.00 76.62 100 TRP A CA 1
ATOM 779 C C . TRP A 1 100 ? 13.014 -1.777 -21.761 1.00 76.62 100 TRP A C 1
ATOM 781 O O . TRP A 1 100 ? 13.576 -1.938 -22.839 1.00 76.62 100 TRP A O 1
ATOM 791 N N . THR A 1 101 ? 13.677 -1.484 -20.642 1.00 77.88 101 THR A N 1
ATOM 792 C CA . THR A 1 101 ? 15.130 -1.249 -20.584 1.00 77.88 101 THR A CA 1
ATOM 793 C C . THR A 1 101 ? 15.864 -2.242 -19.696 1.00 77.88 101 THR A C 1
ATOM 795 O O . THR A 1 101 ? 17.086 -2.173 -19.592 1.00 77.88 101 THR A O 1
ATOM 798 N N . ARG A 1 102 ? 15.117 -3.130 -19.042 1.00 71.69 102 ARG A N 1
ATOM 799 C CA . ARG A 1 102 ? 15.636 -4.233 -18.249 1.00 71.69 102 ARG A CA 1
ATOM 800 C C . ARG A 1 102 ? 16.174 -5.332 -19.169 1.00 71.69 102 ARG A C 1
ATOM 802 O O . ARG A 1 102 ? 15.469 -5.763 -20.077 1.00 71.69 102 ARG A O 1
ATOM 809 N N . GLU A 1 103 ? 17.378 -5.819 -18.886 1.00 71.38 103 GLU A N 1
ATOM 810 C CA . GLU A 1 103 ? 17.874 -7.073 -19.462 1.00 71.38 103 GLU A CA 1
ATOM 811 C C . GLU A 1 103 ? 17.171 -8.284 -18.816 1.00 71.38 103 GLU A C 1
ATOM 813 O O . GLU A 1 103 ? 16.787 -8.246 -17.642 1.00 71.38 103 GLU A O 1
ATOM 818 N N . ASP A 1 104 ? 17.004 -9.383 -19.560 1.00 64.44 104 ASP A N 1
ATOM 819 C CA . ASP A 1 104 ? 16.242 -10.569 -19.119 1.00 64.44 104 ASP A CA 1
ATOM 820 C C . ASP A 1 104 ? 16.702 -11.121 -17.751 1.00 64.44 104 ASP A C 1
ATOM 822 O O . ASP A 1 104 ? 15.901 -11.672 -16.991 1.00 64.44 104 ASP A O 1
ATOM 826 N N . ASN A 1 105 ? 17.966 -10.873 -17.393 1.00 61.25 105 ASN A N 1
ATOM 827 C CA . ASN A 1 105 ? 18.624 -11.351 -16.178 1.00 61.25 105 ASN A CA 1
ATOM 828 C C . ASN A 1 105 ? 18.586 -10.377 -14.983 1.00 61.25 105 ASN A C 1
ATOM 830 O O . ASN A 1 105 ? 19.206 -10.672 -13.964 1.00 61.25 105 ASN A O 1
ATOM 834 N N . GLU A 1 106 ? 17.940 -9.210 -15.070 1.00 64.94 106 GLU A N 1
ATOM 835 C CA . GLU A 1 106 ? 17.954 -8.265 -13.940 1.00 64.94 106 GLU A CA 1
ATOM 836 C C . GLU A 1 106 ? 16.961 -8.636 -12.841 1.00 64.94 106 GLU A C 1
ATOM 838 O O . GLU A 1 106 ? 15.798 -8.936 -13.097 1.00 64.94 106 GLU A O 1
ATOM 843 N N . ASP A 1 107 ? 17.379 -8.532 -11.586 1.00 73.25 107 ASP A N 1
ATOM 844 C CA . ASP A 1 107 ? 16.527 -8.895 -10.460 1.00 73.25 107 ASP A CA 1
ATOM 845 C C . ASP A 1 107 ? 15.453 -7.836 -10.154 1.00 73.25 107 ASP A C 1
ATOM 847 O O . ASP A 1 107 ? 15.658 -6.624 -10.269 1.00 73.25 107 ASP A O 1
ATOM 851 N N . ILE A 1 108 ? 14.277 -8.303 -9.720 1.00 86.06 108 ILE A N 1
ATOM 852 C CA . ILE A 1 108 ? 13.258 -7.446 -9.102 1.00 86.06 108 ILE A CA 1
ATOM 853 C C . ILE A 1 108 ? 13.661 -7.232 -7.645 1.00 86.06 108 ILE A C 1
ATOM 855 O O . ILE A 1 108 ? 13.802 -8.193 -6.889 1.00 86.06 108 ILE A O 1
ATOM 859 N N . THR A 1 109 ? 13.805 -5.976 -7.225 1.00 87.25 109 THR A N 1
ATOM 860 C CA . THR A 1 109 ? 14.028 -5.652 -5.812 1.00 87.25 109 THR A CA 1
ATOM 861 C C . THR A 1 109 ? 12.693 -5.502 -5.097 1.00 87.25 109 THR A C 1
ATOM 863 O O . THR A 1 109 ? 11.827 -4.751 -5.547 1.00 87.25 109 THR A O 1
ATOM 866 N N . PHE A 1 110 ? 12.533 -6.190 -3.966 1.00 87.56 110 PHE A N 1
ATOM 867 C CA . PHE A 1 110 ? 11.340 -6.095 -3.125 1.00 87.56 110 PHE A CA 1
ATOM 868 C C . PHE A 1 110 ? 11.555 -5.143 -1.955 1.00 87.56 110 PHE A C 1
ATOM 870 O O . PHE A 1 110 ? 12.559 -5.230 -1.247 1.00 87.56 110 PHE A O 1
ATOM 877 N N . TRP A 1 111 ? 10.572 -4.280 -1.719 1.00 85.56 111 TRP A N 1
ATOM 878 C CA . TRP A 1 111 ? 10.645 -3.206 -0.736 1.00 85.56 111 TRP A CA 1
ATOM 879 C C . TRP A 1 111 ? 9.620 -3.387 0.375 1.00 85.56 111 TRP A C 1
ATOM 881 O O . TRP A 1 111 ? 8.517 -3.891 0.152 1.00 85.56 111 TRP A O 1
ATOM 891 N N . ARG A 1 112 ? 9.997 -2.951 1.582 1.00 82.00 112 ARG A N 1
ATOM 892 C CA . ARG A 1 112 ? 9.130 -2.989 2.767 1.00 82.00 112 ARG A CA 1
ATOM 893 C C . ARG A 1 112 ? 8.104 -1.857 2.776 1.00 82.00 112 ARG A C 1
ATOM 895 O O . ARG A 1 112 ? 7.000 -2.053 3.260 1.00 82.00 112 ARG A O 1
ATOM 902 N N . TYR A 1 113 ? 8.473 -0.692 2.252 1.00 78.81 113 TYR A N 1
ATOM 903 C CA . TYR A 1 113 ? 7.599 0.471 2.146 1.00 78.81 113 TYR A CA 1
ATOM 904 C C . TYR A 1 113 ? 7.577 0.963 0.704 1.00 78.81 113 TYR A C 1
ATOM 906 O O . TYR A 1 113 ? 8.627 1.061 0.064 1.00 78.81 113 TYR A O 1
ATOM 914 N N . ALA A 1 114 ? 6.390 1.304 0.211 1.00 83.56 114 ALA A N 1
ATOM 915 C CA . ALA A 1 114 ? 6.203 1.880 -1.109 1.00 83.56 114 ALA A CA 1
ATOM 916 C C . ALA A 1 114 ? 5.015 2.845 -1.111 1.00 83.56 114 ALA A C 1
ATOM 918 O O . ALA A 1 114 ? 3.998 2.588 -0.469 1.00 83.56 114 ALA A O 1
ATOM 919 N N . VAL A 1 115 ? 5.138 3.939 -1.857 1.00 84.06 115 VAL A N 1
ATOM 920 C CA . VAL A 1 115 ? 4.056 4.892 -2.127 1.00 84.06 115 VAL A CA 1
ATOM 921 C C . VAL A 1 115 ? 4.067 5.262 -3.609 1.00 84.06 115 VAL A C 1
ATOM 923 O O . VAL A 1 115 ? 5.125 5.263 -4.245 1.00 84.06 115 VAL A O 1
ATOM 926 N N . LEU A 1 116 ? 2.901 5.564 -4.183 1.00 83.62 116 LEU A N 1
ATOM 927 C CA . LEU A 1 116 ? 2.831 6.104 -5.542 1.00 83.62 116 LEU A CA 1
ATOM 928 C C . LEU A 1 116 ? 3.506 7.476 -5.562 1.00 83.62 116 LEU A C 1
ATOM 930 O O . LEU A 1 116 ? 3.212 8.328 -4.726 1.00 83.62 116 LEU A O 1
ATOM 934 N N . ALA A 1 117 ? 4.425 7.680 -6.501 1.00 81.00 117 ALA A N 1
ATOM 935 C CA . ALA A 1 117 ? 5.012 8.992 -6.694 1.00 81.00 117 ALA A CA 1
ATOM 936 C C . ALA A 1 117 ? 4.004 9.837 -7.476 1.00 81.00 117 ALA A C 1
ATOM 938 O O . ALA A 1 117 ? 3.683 9.513 -8.622 1.00 81.00 117 ALA A O 1
ATOM 939 N N . GLU A 1 118 ? 3.497 10.909 -6.869 1.00 65.81 118 GLU A N 1
ATOM 940 C CA . GLU A 1 118 ? 2.730 11.901 -7.617 1.00 65.81 118 GLU A CA 1
ATOM 941 C C . GLU A 1 118 ? 3.620 12.472 -8.725 1.00 65.81 118 GLU A C 1
ATOM 943 O O . GLU A 1 118 ? 4.826 12.673 -8.540 1.00 65.81 118 GLU A O 1
ATOM 948 N N . ASN A 1 119 ? 3.036 12.648 -9.910 1.00 45.16 119 ASN A N 1
ATOM 949 C CA . ASN A 1 119 ? 3.716 13.248 -11.047 1.00 45.16 119 ASN A CA 1
ATOM 950 C C . ASN A 1 119 ? 4.213 14.642 -10.623 1.00 45.16 119 ASN A C 1
ATOM 952 O O . ASN A 1 119 ? 3.411 15.568 -10.551 1.00 45.16 119 ASN A O 1
ATOM 956 N N . ALA A 1 120 ? 5.507 14.769 -10.322 1.00 34.88 120 ALA A N 1
ATOM 957 C CA . ALA A 1 120 ? 6.182 16.063 -10.328 1.00 34.88 120 ALA A CA 1
ATOM 958 C C . ALA A 1 120 ? 6.146 16.656 -11.740 1.00 34.88 120 ALA A C 1
ATOM 960 O O . ALA A 1 120 ? 6.260 15.850 -12.704 1.00 34.88 120 ALA A 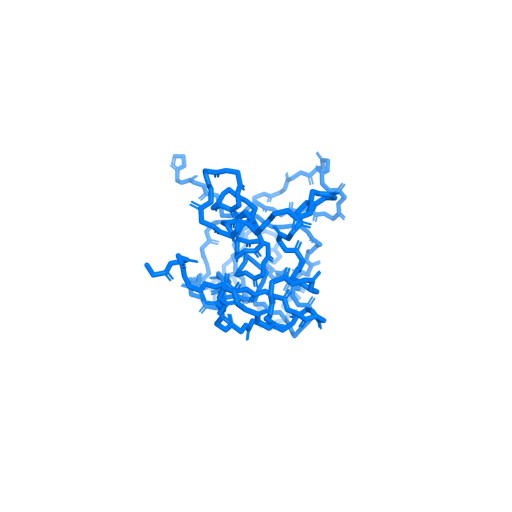O 1
#

Foldseek 3Di:
DQLQWFAAPNRTDGDDLPDRQVRTPLDDPDPHRCCPPPSVVVVSVVSCCVVCVQPPPQVPQDFQFWKWFAAPVPDTDTFTFDGADPVSWTWTWPPRDGPVGDDPPGDTDTGPDMDGDDDD